Protein AF-A0A7V6XPI9-F1 (afdb_monomer_lite)

Radius of gyration: 20.93 Å; chains: 1; bounding box: 36×33×51 Å

Sequence (77 aa):
MMAKDIVEAVKQAVCQEGFIPLHEPVFSGNEWTYVKDCLDTGWVSSVGEYVDRFEKELADFVGAKRAVAVVNGTAAL

Secondary structure (DSSP, 8-state):
-HHHHHHHHHHHHTT--S---S------SSHHHHHHHHHHH---SS-SHHHHHHHHHHHHHHT-S-----SSHHHH-

Foldseek 3Di:
DVVVVVVVVVCVVVPDDDDDDPDDDDDPDCPVVVVVVCVVVVVPDPDDPVQVVCFVVVCVVVVHPTGHDDPDPVVVD

Structure (mmCIF, N/CA/C/O backbone):
data_AF-A0A7V6XPI9-F1
#
_entry.id   AF-A0A7V6XPI9-F1
#
loop_
_atom_site.group_PDB
_atom_site.id
_atom_site.type_symbol
_atom_site.label_atom_id
_atom_site.label_alt_id
_atom_site.label_comp_id
_atom_site.label_asym_id
_atom_site.label_entity_id
_atom_site.label_seq_id
_atom_site.pdbx_PDB_ins_code
_atom_site.Cartn_x
_atom_site.Cartn_y
_atom_site.Cartn_z
_atom_site.occupancy
_atom_site.B_iso_or_equiv
_atom_site.auth_seq_id
_atom_site.auth_comp_id
_atom_site.auth_asym_id
_atom_site.auth_atom_id
_atom_site.pdbx_PDB_model_num
ATOM 1 N N . MET A 1 1 ? 24.499 -14.256 -38.230 1.00 63.94 1 MET A N 1
ATOM 2 C CA . MET A 1 1 ? 23.502 -13.643 -39.131 1.00 63.94 1 MET A CA 1
ATOM 3 C C . MET A 1 1 ? 22.117 -13.814 -38.516 1.00 63.94 1 MET A C 1
ATOM 5 O O . MET A 1 1 ? 21.708 -12.901 -37.823 1.00 63.94 1 MET A O 1
ATOM 9 N N . MET A 1 2 ? 21.561 -15.030 -38.500 1.00 81.50 2 MET A N 1
ATOM 10 C CA . MET A 1 2 ? 20.233 -15.368 -37.946 1.00 81.50 2 MET A CA 1
ATOM 11 C C . MET A 1 2 ? 19.883 -14.805 -36.549 1.00 81.50 2 MET A C 1
ATOM 13 O O . MET A 1 2 ? 18.787 -14.298 -36.351 1.00 81.50 2 MET A O 1
ATOM 17 N N . ALA A 1 3 ? 20.795 -14.855 -35.570 1.00 88.31 3 ALA A N 1
ATOM 18 C CA . ALA A 1 3 ? 20.501 -14.366 -34.215 1.00 88.31 3 ALA A CA 1
ATOM 19 C C . ALA A 1 3 ? 20.288 -12.841 -34.142 1.00 88.31 3 ALA A C 1
ATOM 21 O O . ALA A 1 3 ? 19.480 -12.377 -33.344 1.00 88.31 3 ALA A O 1
ATOM 22 N N . LYS A 1 4 ? 20.992 -12.059 -34.975 1.00 88.38 4 LYS A N 1
ATOM 23 C CA . LYS A 1 4 ? 20.792 -10.601 -35.036 1.00 88.38 4 LYS A CA 1
ATOM 24 C C . LYS A 1 4 ? 19.439 -10.267 -35.652 1.00 88.38 4 LYS A C 1
ATOM 26 O O . LYS A 1 4 ? 18.745 -9.407 -35.128 1.00 88.38 4 LYS A O 1
ATOM 31 N N . ASP A 1 5 ? 19.064 -10.993 -36.699 1.00 91.94 5 ASP A N 1
ATOM 32 C CA . ASP A 1 5 ? 17.808 -10.781 -37.419 1.00 91.94 5 ASP A CA 1
ATOM 33 C C . ASP A 1 5 ? 16.594 -11.056 -36.511 1.00 91.94 5 ASP A C 1
ATOM 35 O O . ASP A 1 5 ? 15.625 -10.303 -36.521 1.00 91.94 5 ASP A O 1
ATOM 39 N N . ILE A 1 6 ? 16.681 -12.080 -35.649 1.00 90.69 6 ILE A N 1
ATOM 40 C CA . ILE A 1 6 ? 15.651 -12.383 -34.640 1.00 90.69 6 ILE A CA 1
ATOM 41 C C . ILE A 1 6 ? 15.545 -11.265 -33.597 1.00 90.69 6 ILE A C 1
ATOM 43 O O . ILE A 1 6 ? 14.442 -10.826 -33.281 1.00 90.69 6 ILE A O 1
ATOM 47 N N . VAL A 1 7 ? 16.674 -10.794 -33.059 1.00 85.69 7 VAL A N 1
ATOM 48 C CA . VAL A 1 7 ? 16.676 -9.710 -32.061 1.00 85.69 7 VAL A CA 1
ATOM 49 C C . VAL A 1 7 ? 16.079 -8.430 -32.645 1.00 85.69 7 VAL A C 1
ATOM 51 O O . VAL A 1 7 ? 15.313 -7.752 -31.964 1.00 85.69 7 VAL A O 1
ATOM 54 N N . GLU A 1 8 ? 16.390 -8.120 -33.900 1.00 86.88 8 GLU A N 1
ATOM 55 C CA . GLU A 1 8 ? 15.869 -6.939 -34.584 1.00 86.88 8 GLU A CA 1
ATOM 56 C C . GLU A 1 8 ? 14.357 -7.039 -34.831 1.00 86.88 8 GLU A C 1
ATOM 58 O O . GLU A 1 8 ? 13.618 -6.103 -34.533 1.00 86.88 8 GLU A O 1
ATOM 63 N N . ALA A 1 9 ? 13.874 -8.204 -35.273 1.00 89.06 9 ALA A N 1
ATOM 64 C CA . ALA A 1 9 ? 12.446 -8.448 -35.463 1.00 89.06 9 ALA A CA 1
ATOM 65 C C . ALA A 1 9 ? 11.653 -8.332 -34.148 1.00 89.06 9 ALA A C 1
ATOM 67 O O . ALA A 1 9 ? 10.573 -7.743 -34.126 1.00 89.06 9 ALA A O 1
ATOM 68 N N . VAL A 1 10 ? 12.199 -8.849 -33.039 1.00 86.25 10 VAL A N 1
ATOM 69 C CA . VAL A 1 10 ? 11.570 -8.725 -31.714 1.00 86.25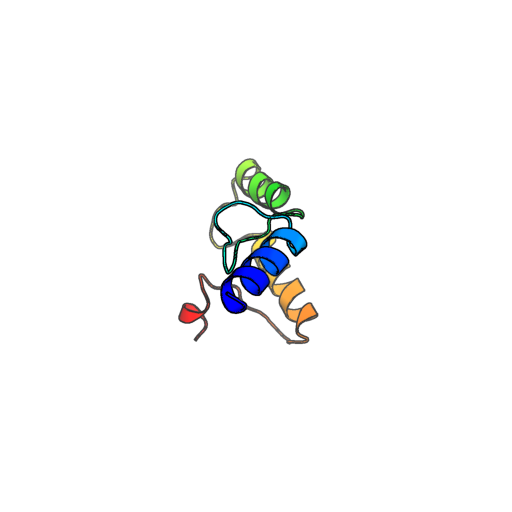 10 VAL A CA 1
ATOM 70 C C . VAL A 1 10 ? 11.509 -7.263 -31.281 1.00 86.25 10 VAL A C 1
ATOM 72 O O . VAL A 1 10 ? 10.446 -6.815 -30.867 1.00 86.25 10 VAL A O 1
ATOM 75 N N . LYS A 1 11 ? 12.604 -6.503 -31.426 1.00 83.38 11 LYS A N 1
ATOM 76 C CA . LYS A 1 11 ? 12.640 -5.068 -31.092 1.00 83.38 11 LYS A CA 1
ATOM 77 C C . LYS A 1 11 ? 11.626 -4.250 -31.893 1.00 83.38 11 LYS A C 1
ATOM 79 O O . LYS A 1 11 ? 10.947 -3.405 -31.319 1.00 83.38 11 LYS A O 1
ATOM 84 N N . GLN A 1 12 ? 11.486 -4.531 -33.188 1.00 84.12 12 GLN A N 1
ATOM 85 C CA . GLN A 1 12 ? 10.499 -3.867 -34.044 1.00 84.12 12 GLN A CA 1
ATOM 86 C C . GLN A 1 12 ? 9.057 -4.204 -33.644 1.00 84.12 12 GLN A C 1
ATOM 88 O O . GLN A 1 12 ? 8.198 -3.327 -33.672 1.00 84.12 12 GLN A O 1
ATOM 93 N N . ALA A 1 13 ? 8.787 -5.449 -33.236 1.00 85.12 13 ALA A N 1
ATOM 94 C CA . ALA A 1 13 ? 7.449 -5.889 -32.843 1.00 85.12 13 ALA A CA 1
ATOM 95 C C . ALA A 1 13 ? 6.976 -5.317 -31.494 1.00 85.12 13 ALA A C 1
ATOM 97 O O . ALA A 1 13 ? 5.773 -5.177 -31.286 1.00 85.12 13 ALA A O 1
ATOM 98 N N . VAL A 1 14 ? 7.897 -4.997 -30.577 1.00 82.62 14 VAL A N 1
ATOM 99 C CA . VAL A 1 14 ? 7.556 -4.508 -29.226 1.00 82.62 14 VAL A CA 1
ATOM 100 C C . VAL A 1 14 ? 7.479 -2.980 -29.107 1.00 82.62 14 VAL A C 1
ATOM 102 O O . VAL A 1 14 ? 7.180 -2.492 -28.024 1.00 82.62 14 VAL A O 1
ATOM 105 N N . CYS A 1 15 ? 7.697 -2.223 -30.195 1.00 63.00 15 CYS A N 1
ATOM 106 C CA . CYS A 1 15 ? 7.542 -0.756 -30.270 1.00 63.00 15 CYS A CA 1
ATOM 107 C C . CYS A 1 15 ? 8.106 0.035 -29.067 1.00 63.00 15 CYS A C 1
ATOM 109 O O . CYS A 1 15 ? 7.503 1.019 -28.641 1.00 63.00 15 CYS A O 1
ATOM 111 N N . GLN A 1 16 ? 9.258 -0.358 -28.515 1.00 66.44 16 GLN A N 1
ATOM 112 C CA . GLN A 1 16 ? 9.896 0.390 -27.429 1.00 66.44 16 GLN A CA 1
ATOM 113 C C . GLN A 1 16 ? 11.389 0.589 -27.691 1.00 66.44 16 GLN A C 1
ATOM 115 O O . GLN A 1 16 ? 12.175 -0.358 -27.684 1.00 66.44 16 GLN A O 1
ATOM 120 N N . GLU A 1 17 ? 11.776 1.848 -27.900 1.00 71.62 17 GLU A N 1
ATOM 121 C CA . GLU A 1 17 ? 13.169 2.284 -27.825 1.00 71.62 17 GLU A CA 1
ATOM 122 C C . GLU A 1 17 ? 13.457 2.818 -26.416 1.00 71.62 17 GLU A C 1
ATOM 124 O O . GLU A 1 17 ? 12.740 3.687 -25.923 1.00 71.62 17 GLU A O 1
ATOM 129 N N . GLY A 1 18 ? 14.505 2.307 -25.761 1.00 78.88 18 GLY A N 1
ATOM 130 C CA . GLY A 1 18 ? 14.938 2.777 -24.441 1.00 78.88 18 GLY A CA 1
ATOM 131 C C . GLY A 1 18 ? 15.260 1.660 -23.447 1.00 78.88 18 GLY A C 1
ATOM 132 O O . GLY A 1 18 ? 15.358 0.486 -23.803 1.00 78.88 18 GLY A O 1
ATOM 133 N N . PHE A 1 19 ? 15.474 2.047 -22.187 1.00 83.81 19 PHE A N 1
ATOM 134 C CA . PHE A 1 19 ? 15.608 1.106 -21.074 1.00 83.81 19 PHE A CA 1
ATOM 135 C C . PHE A 1 19 ? 14.269 0.404 -20.825 1.00 83.81 19 PHE A C 1
ATOM 137 O O . PHE A 1 19 ? 13.249 1.072 -20.686 1.00 83.81 19 PHE A O 1
ATOM 144 N N . ILE A 1 20 ? 14.290 -0.929 -20.746 1.00 83.12 20 ILE A N 1
ATOM 145 C CA . ILE A 1 20 ? 13.111 -1.750 -20.458 1.00 83.12 20 ILE A CA 1
ATOM 146 C C . ILE A 1 20 ? 13.200 -2.186 -18.988 1.00 83.12 20 ILE A C 1
ATOM 148 O O . ILE A 1 20 ? 14.024 -3.055 -18.673 1.00 83.12 20 ILE A O 1
ATOM 152 N N . PRO A 1 21 ? 12.421 -1.584 -18.071 1.00 86.69 21 PRO A N 1
ATOM 153 C CA . PRO A 1 21 ? 12.412 -2.003 -16.678 1.00 86.69 21 PRO A CA 1
ATOM 154 C C . PRO A 1 21 ? 11.806 -3.405 -16.547 1.00 86.69 21 PRO A C 1
ATOM 156 O O . PRO A 1 21 ? 10.852 -3.756 -17.235 1.00 86.69 21 PRO A O 1
ATOM 159 N N . LEU A 1 22 ? 12.343 -4.212 -15.628 1.00 91.94 22 LEU A N 1
ATOM 160 C CA . LEU A 1 22 ? 11.757 -5.517 -15.299 1.00 91.94 22 LEU A CA 1
ATOM 161 C C . LEU A 1 22 ? 10.456 -5.372 -14.490 1.00 91.94 22 LEU A C 1
ATOM 163 O O . LEU A 1 22 ? 9.554 -6.194 -14.613 1.00 91.94 22 LEU A O 1
ATOM 167 N N . HIS A 1 23 ? 10.385 -4.349 -13.637 1.00 92.88 23 HIS A N 1
ATOM 168 C CA . HIS A 1 23 ? 9.240 -4.038 -12.791 1.00 92.88 23 HIS A CA 1
ATOM 169 C C . HIS A 1 23 ? 9.238 -2.543 -12.469 1.00 92.88 23 HIS A C 1
ATOM 171 O O . HIS A 1 23 ? 10.286 -1.980 -12.145 1.00 92.88 23 HIS A O 1
ATOM 177 N N . GLU A 1 24 ? 8.060 -1.927 -12.482 1.00 93.38 24 GLU A N 1
ATOM 178 C CA . GLU A 1 24 ? 7.850 -0.543 -12.068 1.00 93.38 24 GLU A CA 1
ATOM 179 C C . GLU A 1 24 ? 6.545 -0.405 -11.268 1.00 93.38 24 GLU A C 1
ATOM 181 O O . GLU A 1 24 ? 5.597 -1.156 -11.509 1.00 93.38 24 GLU A O 1
ATOM 186 N N . PRO A 1 25 ? 6.478 0.514 -10.287 1.00 94.25 25 PRO A N 1
ATOM 187 C CA . PRO A 1 25 ? 5.218 0.853 -9.640 1.00 94.25 25 PRO A CA 1
ATOM 188 C C . PRO A 1 25 ? 4.228 1.437 -10.652 1.00 94.25 25 PRO A C 1
ATOM 190 O O . PRO A 1 25 ? 4.589 2.306 -11.444 1.00 94.25 25 PRO A O 1
ATOM 193 N N . VAL A 1 26 ? 2.969 1.009 -10.579 1.00 95.12 26 VAL A N 1
ATOM 194 C CA . VAL A 1 26 ? 1.878 1.560 -11.388 1.00 95.12 26 VAL A CA 1
ATOM 195 C C . VAL A 1 26 ? 0.990 2.405 -10.485 1.00 95.12 26 VAL A C 1
ATOM 197 O O . VAL A 1 26 ? 0.467 1.903 -9.496 1.00 95.12 26 VAL A O 1
ATOM 200 N N . PHE A 1 27 ? 0.823 3.679 -10.839 1.00 95.88 27 PHE A N 1
ATOM 201 C CA . PHE A 1 27 ? -0.052 4.630 -10.147 1.00 95.88 27 PHE A CA 1
ATOM 202 C C . PHE A 1 27 ? -1.139 5.117 -11.111 1.00 95.88 27 PHE A C 1
ATOM 204 O O . PHE A 1 27 ? -1.073 6.229 -11.633 1.00 95.88 27 PHE A O 1
ATOM 211 N N . SER A 1 28 ? -2.087 4.239 -11.438 1.00 96.50 28 SER A N 1
ATOM 212 C CA . SER A 1 28 ? -3.127 4.496 -12.450 1.00 96.50 28 SER A CA 1
ATOM 213 C C . SER A 1 28 ? -4.535 4.627 -11.865 1.00 96.50 28 SER A C 1
ATOM 215 O O . SER A 1 28 ? -5.507 4.667 -12.620 1.00 96.50 28 SER A O 1
ATOM 217 N N . GLY A 1 29 ? -4.663 4.630 -10.539 1.00 97.31 29 GLY A N 1
ATOM 218 C CA . GLY A 1 29 ? -5.924 4.692 -9.815 1.00 97.31 29 GLY A CA 1
ATOM 219 C C . GLY A 1 29 ? -6.031 5.929 -8.924 1.00 97.31 29 GLY A C 1
ATOM 220 O O . GLY A 1 29 ? -5.729 7.055 -9.320 1.00 97.31 29 GLY A O 1
ATOM 221 N N . ASN A 1 30 ? -6.526 5.714 -7.704 1.00 97.75 30 ASN A N 1
ATOM 222 C CA . ASN A 1 30 ? -6.806 6.777 -6.737 1.00 97.75 30 ASN A CA 1
ATOM 223 C C . ASN A 1 30 ? -5.607 7.117 -5.837 1.00 97.75 30 ASN A C 1
ATOM 225 O O . ASN A 1 30 ? -5.784 7.812 -4.837 1.00 97.75 30 ASN A O 1
ATOM 229 N N . GLU A 1 31 ? -4.402 6.631 -6.145 1.00 97.69 31 GLU A N 1
ATOM 230 C CA . GLU A 1 31 ? -3.237 6.747 -5.261 1.00 97.69 31 GLU A CA 1
ATOM 231 C C . GLU A 1 31 ? -2.922 8.215 -4.959 1.00 97.69 31 GLU A C 1
ATOM 233 O O . GLU A 1 31 ? -2.762 8.582 -3.796 1.00 97.69 31 GLU A O 1
ATOM 238 N N . TRP A 1 32 ? -2.941 9.080 -5.981 1.00 97.50 32 TRP A N 1
ATOM 239 C CA . TRP A 1 32 ? -2.754 10.522 -5.796 1.00 97.50 32 TRP A CA 1
ATOM 240 C C . TRP A 1 32 ? -3.830 11.143 -4.902 1.00 97.50 32 TRP A C 1
ATOM 242 O O . TRP A 1 32 ? -3.512 11.936 -4.020 1.00 97.50 32 TRP A O 1
ATOM 252 N N . THR A 1 33 ? -5.096 10.772 -5.100 1.00 98.12 33 THR A N 1
ATOM 253 C CA . THR A 1 33 ? -6.211 11.300 -4.306 1.00 98.12 33 THR A CA 1
ATOM 254 C C . THR A 1 33 ? -6.061 10.936 -2.834 1.00 98.12 33 THR A C 1
ATOM 256 O O . THR A 1 33 ? -6.172 11.816 -1.987 1.00 98.12 33 THR A O 1
ATOM 259 N N . TYR A 1 34 ? -5.765 9.672 -2.522 1.00 97.19 34 TYR A N 1
ATOM 260 C CA . TYR A 1 34 ? -5.633 9.223 -1.133 1.00 97.19 34 TYR A CA 1
ATOM 261 C C . TYR A 1 34 ? -4.396 9.811 -0.451 1.00 97.19 34 TYR A C 1
ATOM 263 O O . TYR A 1 34 ? -4.485 10.275 0.681 1.00 97.19 34 TYR A O 1
ATOM 271 N N . VAL A 1 35 ? -3.256 9.875 -1.149 1.00 96.44 35 VAL A N 1
ATOM 272 C CA . VAL A 1 35 ? -2.048 10.512 -0.600 1.00 96.44 35 VAL A CA 1
ATOM 273 C C . VAL A 1 35 ? -2.280 12.001 -0.351 1.00 96.44 35 VAL A C 1
ATOM 275 O O . VAL A 1 35 ? -1.900 12.514 0.701 1.00 96.44 35 VAL A O 1
ATOM 278 N N . LYS A 1 36 ? -2.917 12.700 -1.296 1.00 97.62 36 LYS A N 1
ATOM 279 C CA .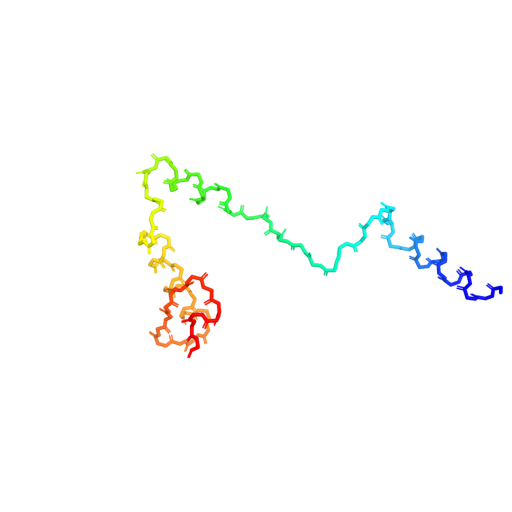 LYS A 1 36 ? -3.237 14.121 -1.147 1.00 97.62 36 LYS A CA 1
ATOM 280 C C . LYS A 1 36 ? -4.174 14.362 0.036 1.00 97.62 36 LYS A C 1
ATOM 282 O O . LYS A 1 36 ? -3.942 15.296 0.792 1.00 97.62 36 LYS A O 1
ATOM 287 N N . ASP A 1 37 ? -5.175 13.512 0.229 1.00 97.62 37 ASP A N 1
ATOM 288 C CA . ASP A 1 37 ? -6.098 13.622 1.358 1.00 97.62 37 ASP A CA 1
ATOM 289 C C . ASP A 1 37 ? -5.394 13.457 2.720 1.00 97.62 37 ASP A C 1
ATOM 291 O O . ASP A 1 37 ? -5.629 14.249 3.633 1.00 97.62 37 ASP A O 1
ATOM 295 N N . CYS A 1 38 ? -4.437 12.528 2.852 1.00 96.69 38 CYS A N 1
ATOM 296 C CA . CYS A 1 38 ? -3.602 12.428 4.060 1.00 96.69 38 CYS A CA 1
ATOM 297 C C . CYS A 1 38 ? -2.830 13.727 4.350 1.00 96.69 38 CYS A C 1
ATOM 299 O O . CYS A 1 38 ? -2.702 14.136 5.505 1.00 96.69 38 CYS A O 1
ATOM 301 N N . LEU A 1 39 ? -2.309 14.382 3.307 1.00 96.62 39 LEU A N 1
ATOM 302 C CA . LEU A 1 39 ? -1.584 15.649 3.438 1.00 96.62 39 LEU A CA 1
ATOM 303 C C . LEU A 1 39 ? -2.520 16.806 3.804 1.00 96.62 39 LEU A C 1
ATOM 305 O O . LEU A 1 39 ? -2.186 17.600 4.680 1.00 96.62 39 LEU A O 1
ATOM 309 N N . ASP A 1 40 ? -3.686 16.882 3.162 1.00 96.88 40 ASP A N 1
ATOM 310 C CA . ASP A 1 40 ? -4.680 17.933 3.390 1.00 96.88 40 ASP A CA 1
ATOM 311 C C . ASP A 1 40 ? -5.271 17.855 4.809 1.00 96.88 40 ASP A C 1
ATOM 313 O O . ASP A 1 40 ? -5.512 18.881 5.447 1.00 96.88 40 ASP A O 1
ATOM 317 N N . THR A 1 41 ? -5.483 16.640 5.324 1.00 95.56 41 THR A N 1
ATOM 318 C CA . THR A 1 41 ? -6.046 16.392 6.664 1.00 95.56 41 THR A CA 1
ATOM 319 C C . THR A 1 41 ? -4.993 16.352 7.775 1.00 95.56 41 THR A C 1
ATOM 321 O O . THR A 1 41 ? -5.338 16.429 8.955 1.00 95.56 41 THR A O 1
ATOM 324 N N . GLY A 1 42 ? -3.711 16.218 7.423 1.00 93.94 42 GLY A N 1
ATOM 325 C CA . GLY A 1 42 ? -2.606 16.037 8.368 1.00 93.94 42 GLY A CA 1
ATOM 326 C C . GLY A 1 42 ? -2.497 14.625 8.961 1.00 93.94 42 GLY A C 1
ATOM 327 O O . GLY A 1 42 ? -1.634 14.385 9.808 1.00 93.94 42 GLY A O 1
ATOM 328 N N . TRP A 1 43 ? -3.325 13.672 8.521 1.00 93.38 43 TRP A N 1
ATOM 329 C CA . TRP A 1 43 ? -3.262 12.268 8.938 1.00 93.38 43 TRP A CA 1
ATOM 330 C C . TRP A 1 43 ? -2.183 11.503 8.157 1.00 93.38 43 TRP A C 1
ATOM 332 O O . TRP A 1 43 ? -2.458 10.707 7.267 1.00 93.38 43 TRP A O 1
ATOM 342 N N . VAL A 1 44 ? -0.920 11.754 8.511 1.00 92.56 44 VAL A N 1
ATOM 343 C CA . VAL A 1 44 ? 0.266 11.192 7.826 1.00 92.56 44 VAL A CA 1
ATOM 344 C C . VAL A 1 44 ? 1.035 10.155 8.655 1.00 92.56 44 VAL A C 1
ATOM 346 O O . VAL A 1 44 ? 2.142 9.761 8.293 1.00 92.56 44 VAL A O 1
ATOM 349 N N . SER A 1 45 ? 0.488 9.752 9.803 1.00 91.44 45 SER A N 1
ATOM 350 C CA . SER A 1 45 ? 1.132 8.807 10.724 1.00 91.44 45 SER A CA 1
ATOM 351 C C . SER A 1 45 ? 0.782 7.347 10.396 1.00 91.44 45 SER A C 1
ATOM 353 O O . SER A 1 45 ? 0.074 7.054 9.440 1.00 91.44 45 SER A O 1
ATOM 355 N N . SER A 1 46 ? 1.273 6.408 11.205 1.00 86.00 46 SER A N 1
ATOM 356 C CA . SER A 1 4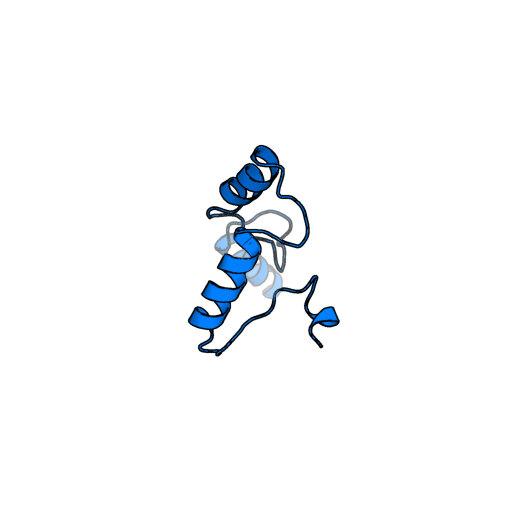6 ? 1.103 4.955 11.036 1.00 86.00 46 SER A CA 1
ATOM 357 C C . SER A 1 46 ? -0.277 4.411 11.430 1.00 86.00 46 SER A C 1
ATOM 359 O O . SER A 1 46 ? -0.458 3.203 11.535 1.00 86.00 46 SER A O 1
ATOM 361 N N . VAL A 1 47 ? -1.226 5.288 11.725 1.00 85.62 47 VAL A N 1
ATOM 362 C CA . VAL A 1 47 ? -2.622 4.965 12.039 1.00 85.62 47 VAL A CA 1
ATOM 363 C C . VAL A 1 47 ? -3.466 5.834 11.107 1.00 85.62 47 VAL A C 1
ATOM 365 O O . VAL A 1 47 ? -2.974 6.872 10.665 1.00 85.62 47 VAL A O 1
ATOM 368 N N . GLY A 1 48 ? -4.713 5.462 10.825 1.00 90.00 48 GLY A N 1
ATOM 369 C CA . GLY A 1 48 ? -5.666 6.333 10.131 1.00 90.00 48 GLY A CA 1
ATOM 370 C C . GLY A 1 48 ? -6.703 5.566 9.324 1.00 90.00 48 GLY A C 1
ATOM 371 O O . GLY A 1 48 ? -6.584 4.357 9.138 1.00 90.00 48 GLY A O 1
ATOM 372 N N . GLU A 1 49 ? -7.694 6.288 8.796 1.00 94.12 49 GLU A N 1
ATOM 373 C CA . GLU A 1 49 ? -8.816 5.708 8.040 1.00 94.12 49 GLU A CA 1
ATOM 374 C C . GLU A 1 49 ? -8.346 4.811 6.886 1.00 94.12 49 GLU A C 1
ATOM 376 O O . GLU A 1 49 ? -8.893 3.732 6.667 1.00 94.12 49 GLU A O 1
ATOM 381 N N . TYR A 1 50 ? -7.298 5.222 6.169 1.00 96.38 50 TYR A N 1
ATOM 382 C CA . TYR A 1 50 ? -6.752 4.443 5.059 1.00 96.38 50 TYR A CA 1
ATOM 383 C C . TYR A 1 50 ? -6.097 3.129 5.499 1.00 96.38 50 TYR A C 1
ATOM 385 O O . TYR A 1 50 ? -6.136 2.164 4.737 1.00 96.38 50 TYR A O 1
ATOM 393 N N . VAL A 1 51 ? -5.540 3.068 6.714 1.00 96.69 51 VAL A N 1
ATOM 394 C CA . VAL A 1 51 ? -4.990 1.829 7.288 1.00 96.69 51 VAL A CA 1
ATOM 395 C C . VAL A 1 51 ? -6.134 0.881 7.640 1.00 96.69 51 VAL A C 1
ATOM 397 O O . VAL A 1 51 ? -6.153 -0.249 7.156 1.00 96.69 51 VAL A O 1
ATOM 400 N N . ASP A 1 52 ? -7.137 1.371 8.375 1.00 96.44 52 ASP A N 1
ATOM 401 C CA . ASP A 1 52 ? -8.309 0.583 8.780 1.00 96.44 52 ASP A CA 1
ATOM 402 C C . ASP A 1 52 ? -9.074 0.039 7.562 1.00 96.44 52 ASP A C 1
ATOM 404 O O . ASP A 1 52 ? -9.495 -1.123 7.524 1.00 96.44 52 ASP A O 1
ATOM 408 N N . ARG A 1 53 ? -9.239 0.880 6.531 1.00 97.44 53 ARG A N 1
ATOM 409 C CA . ARG A 1 53 ? -9.889 0.495 5.277 1.00 97.44 53 ARG A CA 1
ATOM 410 C C . ARG A 1 53 ? -9.084 -0.573 4.543 1.00 97.44 53 ARG A C 1
ATOM 412 O O . ARG A 1 53 ? -9.669 -1.570 4.130 1.00 97.44 53 ARG A O 1
ATOM 419 N N . PHE A 1 54 ? -7.769 -0.394 4.410 1.00 97.38 54 PHE A N 1
ATOM 420 C CA . PHE A 1 54 ? -6.903 -1.358 3.730 1.00 97.38 54 PHE A CA 1
ATOM 421 C C . PHE A 1 54 ? -6.912 -2.726 4.417 1.00 97.38 54 PHE A C 1
ATOM 423 O O . PHE A 1 54 ? -7.071 -3.742 3.746 1.00 97.38 54 PHE A O 1
ATOM 430 N N . GLU A 1 55 ? -6.800 -2.773 5.746 1.00 98.19 55 GLU A N 1
ATOM 431 C CA . GLU A 1 55 ? -6.852 -4.032 6.497 1.00 98.19 55 GLU A CA 1
ATOM 432 C C . GLU A 1 55 ? -8.182 -4.765 6.298 1.00 98.19 55 GLU A C 1
ATOM 434 O O . GLU A 1 55 ? -8.204 -5.980 6.082 1.00 98.19 55 GLU A O 1
ATOM 439 N N . LYS A 1 56 ? -9.300 -4.033 6.328 1.00 98.50 56 LYS A N 1
ATOM 440 C CA . LYS A 1 56 ? -10.625 -4.606 6.080 1.00 98.50 56 LYS A CA 1
ATOM 441 C C . LYS A 1 56 ? -10.753 -5.145 4.654 1.00 98.50 56 LYS A C 1
ATOM 443 O O . LYS A 1 56 ? -11.110 -6.306 4.475 1.00 98.50 56 LYS A O 1
ATOM 448 N N . GLU A 1 57 ? -10.447 -4.320 3.655 1.00 98.44 57 GLU A N 1
ATOM 449 C CA . GLU A 1 57 ? -10.567 -4.689 2.240 1.00 98.44 57 GLU A CA 1
ATOM 450 C C . GLU A 1 57 ? -9.645 -5.856 1.879 1.00 98.44 57 GLU A C 1
ATOM 452 O O . GLU A 1 57 ? -10.050 -6.757 1.145 1.00 98.44 57 GLU A O 1
ATOM 457 N N . LEU A 1 58 ? -8.429 -5.889 2.429 1.00 98.38 58 LEU A N 1
ATOM 458 C CA . LEU A 1 58 ? -7.494 -6.981 2.195 1.00 98.38 58 LEU A CA 1
ATOM 459 C C . LEU A 1 58 ? -7.979 -8.285 2.835 1.00 98.38 58 LEU A C 1
ATOM 461 O O . LEU A 1 58 ? -7.896 -9.330 2.192 1.00 98.38 58 LEU A O 1
ATOM 465 N N . ALA A 1 59 ? -8.500 -8.238 4.067 1.00 98.69 59 ALA A N 1
ATOM 466 C CA . ALA A 1 59 ? -9.075 -9.412 4.726 1.00 98.69 59 ALA A CA 1
ATOM 467 C C . ALA A 1 59 ? -10.233 -10.003 3.906 1.00 98.69 59 ALA A C 1
ATOM 469 O O . ALA A 1 59 ? -10.257 -11.215 3.675 1.00 98.69 59 ALA A O 1
ATOM 470 N N . ASP A 1 60 ? -11.129 -9.145 3.408 1.00 98.69 60 ASP A N 1
ATOM 471 C CA . ASP A 1 60 ? -12.250 -9.535 2.551 1.00 98.69 60 ASP A CA 1
ATOM 472 C C . ASP A 1 60 ? -11.759 -10.115 1.211 1.00 98.69 60 ASP A C 1
ATOM 474 O O . ASP A 1 60 ? -12.234 -11.166 0.779 1.00 98.69 60 ASP A O 1
ATOM 478 N N . PHE A 1 61 ? -10.763 -9.481 0.581 1.00 98.50 61 PHE A N 1
ATOM 479 C CA . PHE A 1 61 ? -10.198 -9.908 -0.703 1.00 98.50 61 PHE A CA 1
ATOM 480 C C . PHE A 1 61 ? -9.559 -11.301 -0.639 1.00 98.50 61 PHE A C 1
ATOM 482 O O . PHE A 1 61 ? -9.754 -12.115 -1.542 1.00 98.50 61 PHE A O 1
ATOM 489 N N . VAL A 1 62 ? -8.807 -11.59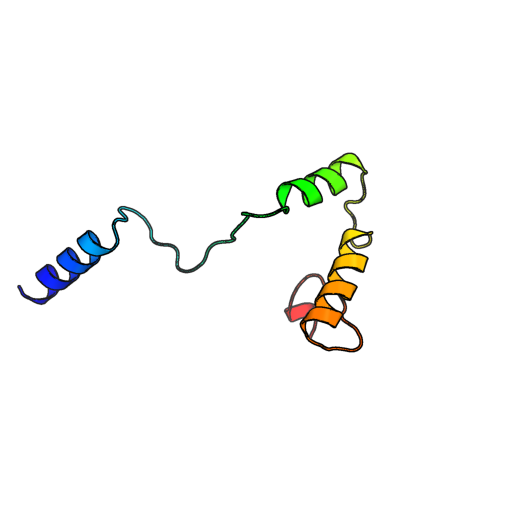6 0.425 1.00 98.19 62 VAL A N 1
ATOM 490 C CA . VAL A 1 62 ? -8.118 -12.890 0.579 1.00 98.19 62 VAL A CA 1
ATOM 491 C C . VAL A 1 62 ? -8.966 -13.951 1.292 1.00 98.19 62 VAL A C 1
ATOM 493 O O . VAL A 1 62 ? -8.536 -15.098 1.409 1.00 98.19 62 VAL A O 1
ATOM 496 N N . GLY A 1 63 ? -10.153 -13.591 1.795 1.00 98.31 63 GLY A N 1
ATOM 497 C CA . GLY A 1 63 ? -11.023 -14.485 2.564 1.00 98.31 63 GLY A CA 1
ATOM 498 C C . GLY A 1 63 ? -10.497 -14.821 3.966 1.00 98.31 63 GLY A C 1
ATOM 499 O O . GLY A 1 63 ? -10.832 -15.870 4.524 1.00 98.31 63 GLY A O 1
ATOM 500 N N . ALA A 1 64 ? -9.658 -13.961 4.546 1.00 98.44 64 ALA A N 1
ATOM 501 C CA . ALA A 1 64 ? -9.149 -14.124 5.903 1.00 98.44 64 ALA A CA 1
ATOM 502 C C . ALA A 1 64 ? -10.079 -13.465 6.930 1.00 98.44 64 ALA A C 1
ATOM 504 O O . ALA A 1 64 ? -10.794 -12.512 6.646 1.00 98.44 64 ALA A O 1
ATOM 505 N N . LYS A 1 65 ? -10.032 -13.932 8.184 1.00 98.31 65 LYS A N 1
ATOM 506 C CA . LYS A 1 65 ? -10.804 -13.302 9.273 1.00 98.31 65 LYS A CA 1
ATOM 507 C C . LYS A 1 65 ? -10.288 -11.906 9.638 1.00 98.31 65 LYS A C 1
ATOM 509 O O . LYS A 1 65 ? -11.046 -11.112 10.188 1.00 98.31 65 LYS A O 1
ATOM 514 N N . ARG A 1 66 ? -8.989 -11.662 9.442 1.00 98.00 66 ARG A N 1
ATOM 515 C CA . ARG A 1 66 ? -8.262 -10.436 9.796 1.00 98.00 66 ARG A CA 1
ATOM 516 C C . ARG A 1 66 ? -7.073 -10.261 8.850 1.00 98.00 66 ARG A C 1
ATOM 518 O O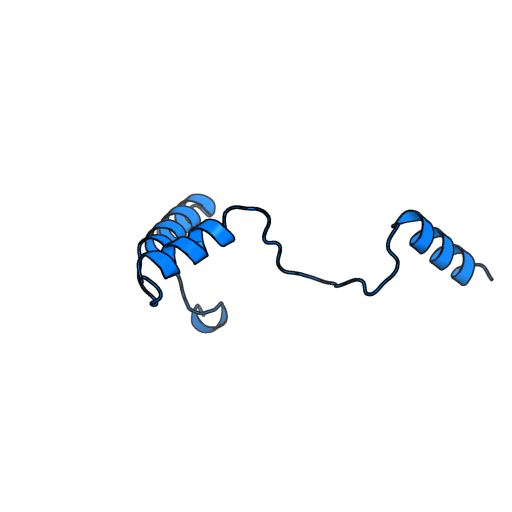 . ARG A 1 66 ? -6.484 -11.261 8.442 1.00 98.00 66 ARG A O 1
ATOM 525 N N . ALA A 1 67 ? -6.698 -9.014 8.597 1.00 98.12 67 ALA A N 1
ATOM 526 C CA . ALA A 1 67 ? -5.408 -8.618 8.044 1.00 98.12 67 ALA A CA 1
ATOM 527 C C . ALA A 1 67 ? -4.809 -7.533 8.951 1.00 98.12 67 ALA A C 1
ATOM 529 O O . ALA A 1 67 ? -5.557 -6.854 9.652 1.00 98.12 67 ALA A O 1
ATOM 530 N N . VAL A 1 68 ? -3.481 -7.420 8.971 1.00 97.19 68 VAL A N 1
ATOM 531 C CA . VAL A 1 68 ? -2.753 -6.426 9.772 1.00 97.19 68 VAL A CA 1
ATOM 532 C C . VAL A 1 68 ? -1.730 -5.748 8.873 1.00 97.19 68 VAL A C 1
ATOM 534 O O . VAL A 1 68 ? -0.893 -6.424 8.269 1.00 97.19 68 VAL A O 1
ATOM 537 N N . ALA A 1 69 ? -1.803 -4.427 8.771 1.00 96.94 69 ALA A N 1
ATOM 538 C CA . ALA A 1 69 ? -0.849 -3.624 8.034 1.00 96.94 69 ALA A CA 1
ATOM 539 C C . ALA A 1 69 ? 0.445 -3.482 8.845 1.00 96.94 69 ALA A C 1
ATOM 541 O O . ALA A 1 69 ? 0.442 -3.133 10.025 1.00 96.94 69 ALA A O 1
ATOM 542 N N . VAL A 1 70 ? 1.576 -3.736 8.193 1.00 96.62 70 VAL A N 1
ATOM 543 C CA . VAL A 1 70 ? 2.911 -3.565 8.773 1.00 96.62 70 VAL A CA 1
ATOM 544 C C . VAL A 1 70 ? 3.817 -2.836 7.791 1.00 96.62 70 VAL A C 1
ATOM 546 O O . VAL A 1 70 ? 3.520 -2.725 6.603 1.00 96.62 70 VAL A O 1
ATOM 549 N N . VAL A 1 71 ? 4.954 -2.349 8.283 1.00 95.81 71 VAL A N 1
ATOM 550 C CA . VAL A 1 71 ? 5.863 -1.485 7.516 1.00 95.81 71 VAL A CA 1
ATOM 551 C C . VAL A 1 71 ? 6.489 -2.156 6.286 1.00 95.81 71 VAL A C 1
ATOM 553 O O . VAL A 1 71 ? 6.913 -1.456 5.372 1.00 95.81 71 VAL A O 1
ATOM 556 N N . ASN A 1 72 ? 6.595 -3.490 6.265 1.00 97.69 72 ASN A N 1
ATOM 557 C CA . ASN A 1 72 ? 7.031 -4.296 5.120 1.00 97.69 72 ASN A CA 1
ATOM 558 C C . ASN A 1 72 ? 6.817 -5.798 5.395 1.00 97.69 72 ASN A C 1
ATOM 560 O O . ASN A 1 72 ? 6.508 -6.197 6.516 1.00 97.69 72 ASN A O 1
ATOM 564 N N . GLY A 1 73 ? 7.045 -6.637 4.378 1.00 96.88 73 GLY A N 1
ATOM 565 C CA . GLY A 1 73 ? 6.897 -8.093 4.487 1.00 96.88 73 GLY A CA 1
ATOM 566 C C . GLY A 1 73 ? 7.875 -8.775 5.451 1.00 96.88 73 GLY A C 1
ATOM 567 O O . GLY A 1 73 ? 7.516 -9.783 6.044 1.00 96.88 73 GLY A O 1
ATOM 568 N N . THR A 1 74 ? 9.075 -8.228 5.668 1.00 98.25 74 THR A N 1
ATOM 569 C CA . THR A 1 74 ? 10.028 -8.789 6.642 1.00 98.25 74 THR A CA 1
ATOM 570 C C . THR A 1 74 ? 9.539 -8.596 8.074 1.00 98.25 74 THR A C 1
ATOM 572 O O . THR A 1 74 ? 9.695 -9.493 8.885 1.00 98.25 74 THR A O 1
ATOM 575 N N . ALA A 1 75 ? 8.926 -7.452 8.385 1.00 97.69 75 ALA A N 1
ATOM 576 C CA . ALA A 1 75 ? 8.344 -7.188 9.700 1.00 97.69 75 ALA A CA 1
ATOM 577 C C . ALA A 1 75 ? 7.067 -8.005 9.978 1.00 97.69 75 ALA A C 1
ATOM 579 O O . ALA A 1 75 ? 6.638 -8.077 11.126 1.00 97.69 75 ALA A O 1
ATOM 580 N N . ALA A 1 76 ? 6.442 -8.577 8.941 1.00 97.31 76 ALA A N 1
ATOM 581 C CA . ALA A 1 76 ? 5.271 -9.441 9.083 1.00 97.31 76 ALA A CA 1
ATOM 582 C C . ALA A 1 76 ? 5.617 -10.866 9.551 1.00 97.31 76 ALA A C 1
ATOM 584 O O . ALA A 1 76 ? 4.739 -11.551 10.076 1.00 97.31 76 ALA A O 1
ATOM 585 N N . LEU A 1 77 ? 6.849 -11.321 9.288 1.00 95.62 77 LEU A N 1
ATOM 586 C CA . LEU A 1 77 ? 7.351 -12.665 9.596 1.00 95.62 77 LEU A CA 1
ATOM 587 C C . LEU A 1 77 ? 7.929 -12.733 11.012 1.00 95.62 77 LEU A C 1
ATOM 589 O O . LEU A 1 77 ? 7.675 -13.762 11.677 1.00 95.62 77 LEU A O 1
#

pLDDT: mean 92.27, std 8.02, range [63.0, 9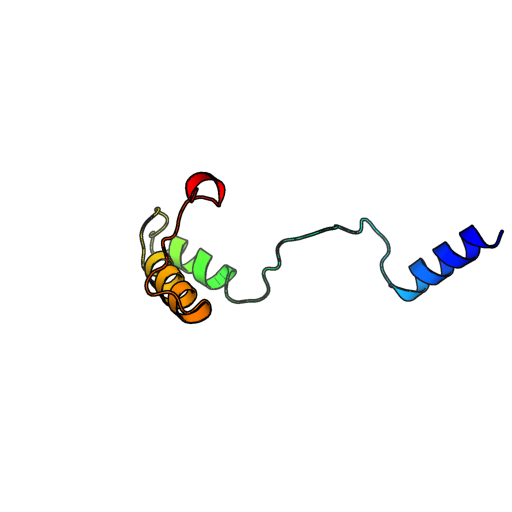8.69]